Protein AF-A0A8T4WSN5-F1 (afdb_monomer_lite)

Sequence (117 aa):
MLKYRFDGLPEFVSRRARVMLLEIILEELNSFSEIAEVLGVSKWSVCKWFDPNMTHPSNSNTEKIINLAIKINRDKAKSLLLDEALEYLELVRFKFKQRSHRIPMRKVSENGGPGGI

Secondary structure (DSSP, 8-state):
--------GGGGS-HHHHHHHHHHHHHHH--HHHHHHHHTS-HHHHHHHH-TTSPPPPHHHHHHHHHHHHHH-HHHHHHHHHHHHHHHHHHHHHHHHHHTT----------------

Foldseek 3Di:
DPPDDDLPLLVLQDLVLLLVLVVLLCVQVVDLCVVCVQLVHDSVLSVQSNDPVGDHDDSSSSVSSLVSSCVRPVVSSVVSSVVSVVVVVVVVVVVVVVVVPDDPDDPPPPPDDDDDD

Radius of gyration: 24.24 Å; chains: 1; bounding box: 79×28×60 Å

pLDDT: mean 87.01, std 18.28, range [39.75, 98.5]

Structure (mmCIF, N/CA/C/O backbone):
data_AF-A0A8T4WSN5-F1
#
_entry.id   AF-A0A8T4WSN5-F1
#
loop_
_atom_site.group_PDB
_atom_site.id
_atom_site.type_symbol
_atom_site.label_atom_id
_atom_site.label_alt_id
_atom_site.label_comp_id
_atom_site.label_asym_id
_atom_site.label_entity_id
_atom_site.label_seq_id
_atom_site.pdbx_PDB_ins_code
_atom_site.Cartn_x
_atom_site.Cartn_y
_atom_site.Cartn_z
_atom_site.occupancy
_atom_site.B_iso_or_equiv
_atom_site.auth_seq_id
_atom_site.auth_comp_id
_atom_site.auth_asym_id
_atom_site.auth_atom_id
_atom_site.pdbx_PDB_model_num
ATOM 1 N N . MET A 1 1 ? 28.233 -15.732 2.376 1.00 47.59 1 MET A N 1
ATOM 2 C CA . MET A 1 1 ? 27.323 -15.470 1.240 1.00 47.59 1 MET A CA 1
ATOM 3 C C . MET A 1 1 ? 26.039 -14.889 1.818 1.00 47.59 1 MET A C 1
ATOM 5 O O . MET A 1 1 ? 25.340 -15.604 2.523 1.00 47.59 1 MET A O 1
ATOM 9 N N . LEU A 1 2 ? 25.788 -13.587 1.648 1.00 50.19 2 LEU A N 1
ATOM 10 C CA . LEU A 1 2 ? 24.534 -12.965 2.091 1.00 50.19 2 LEU A CA 1
ATOM 11 C C . LEU A 1 2 ? 23.397 -13.554 1.244 1.00 50.19 2 LEU A C 1
ATOM 13 O O . LEU A 1 2 ? 23.291 -13.253 0.058 1.00 50.19 2 LEU A O 1
ATOM 17 N N . LYS A 1 3 ? 22.588 -14.445 1.827 1.00 69.75 3 LYS A N 1
ATOM 18 C CA . LYS A 1 3 ? 21.317 -14.859 1.224 1.00 69.75 3 LYS A CA 1
ATOM 19 C C . LYS A 1 3 ? 20.360 -13.683 1.378 1.00 69.75 3 LYS A C 1
ATOM 21 O O . LYS A 1 3 ? 19.793 -13.493 2.450 1.00 69.75 3 LYS A O 1
ATOM 26 N N . TYR A 1 4 ? 20.231 -12.866 0.339 1.00 78.00 4 TYR A N 1
ATOM 27 C CA . TYR A 1 4 ? 19.167 -11.871 0.286 1.00 78.00 4 TYR A CA 1
ATOM 28 C C . TYR A 1 4 ? 17.823 -12.605 0.349 1.00 78.00 4 TYR A C 1
ATOM 30 O O . TYR A 1 4 ? 17.598 -13.567 -0.389 1.00 78.00 4 TYR A O 1
ATOM 38 N N . ARG A 1 5 ? 16.969 -12.202 1.292 1.00 81.81 5 ARG A N 1
ATOM 39 C CA . ARG A 1 5 ? 15.597 -12.698 1.400 1.00 81.81 5 ARG A CA 1
ATOM 40 C C . ARG A 1 5 ? 14.775 -12.001 0.322 1.00 81.81 5 ARG A C 1
ATOM 42 O O . ARG A 1 5 ? 14.804 -10.779 0.272 1.00 81.81 5 ARG A O 1
ATOM 49 N N . PHE A 1 6 ? 14.080 -12.786 -0.497 1.00 87.12 6 PHE A N 1
ATOM 50 C CA . PHE A 1 6 ? 13.100 -12.276 -1.446 1.00 87.12 6 PHE A CA 1
ATOM 51 C C . PHE A 1 6 ? 11.726 -12.215 -0.767 1.00 87.12 6 PHE A C 1
ATOM 53 O O . PHE A 1 6 ? 11.187 -13.251 -0.372 1.00 87.12 6 PHE A O 1
ATOM 60 N N . ASP A 1 7 ? 11.185 -11.012 -0.601 1.00 89.69 7 ASP A N 1
ATOM 61 C CA . ASP A 1 7 ? 9.911 -10.730 0.066 1.00 89.69 7 ASP A CA 1
ATOM 62 C C . ASP A 1 7 ? 8.701 -10.792 -0.885 1.00 89.69 7 ASP A C 1
ATOM 64 O O . ASP A 1 7 ? 7.573 -10.567 -0.452 1.00 89.69 7 ASP A O 1
ATOM 68 N N . GLY A 1 8 ? 8.902 -11.119 -2.166 1.00 94.12 8 GLY A N 1
ATOM 69 C CA . GLY A 1 8 ? 7.820 -11.290 -3.137 1.00 94.12 8 GLY A CA 1
ATOM 70 C C . GLY A 1 8 ? 7.377 -9.986 -3.802 1.00 94.12 8 GLY A C 1
ATOM 71 O O . GLY A 1 8 ? 8.182 -9.089 -4.050 1.00 94.12 8 GLY A O 1
ATOM 72 N N . LEU A 1 9 ? 6.079 -9.886 -4.109 1.00 94.69 9 LEU A N 1
ATOM 73 C CA . LEU A 1 9 ? 5.482 -8.724 -4.778 1.00 94.69 9 LEU A CA 1
ATOM 74 C C . LEU A 1 9 ? 5.822 -7.371 -4.114 1.00 94.69 9 LEU A C 1
ATOM 76 O O . LEU A 1 9 ? 6.135 -6.437 -4.856 1.00 94.69 9 LEU A O 1
ATOM 80 N N . PRO A 1 10 ? 5.843 -7.232 -2.770 1.00 96.38 10 PRO A N 1
ATOM 81 C CA . PRO A 1 10 ? 6.200 -5.982 -2.104 1.00 96.38 10 PRO A CA 1
ATOM 82 C C . PRO A 1 10 ? 7.527 -5.362 -2.545 1.00 96.38 10 PRO A C 1
ATOM 84 O O . PRO A 1 10 ? 7.651 -4.138 -2.502 1.00 96.38 10 PRO A O 1
ATOM 87 N N . GLU A 1 11 ? 8.509 -6.159 -2.982 1.00 94.69 11 GLU A N 1
ATOM 88 C CA . GLU A 1 11 ? 9.795 -5.634 -3.461 1.00 94.69 11 GLU A CA 1
ATOM 89 C C . GLU A 1 11 ? 9.668 -4.763 -4.710 1.00 94.69 11 GLU A C 1
ATOM 91 O O . GLU A 1 11 ? 10.491 -3.874 -4.925 1.00 94.69 11 GLU A O 1
ATOM 96 N N . PHE A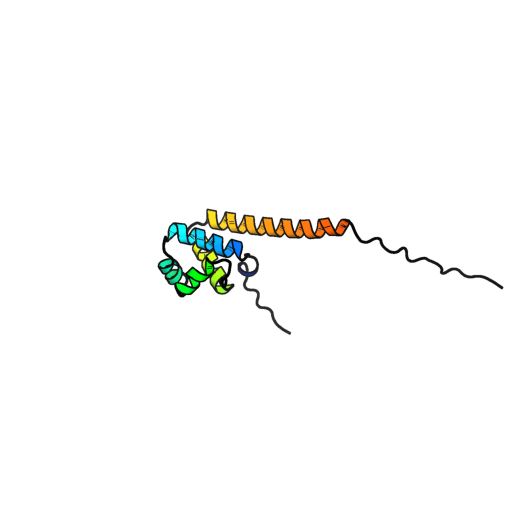 1 12 ? 8.627 -4.991 -5.510 1.00 94.19 12 PHE A N 1
ATOM 97 C CA . PHE A 1 12 ? 8.410 -4.304 -6.781 1.00 94.19 12 PHE A CA 1
ATOM 98 C C . PHE A 1 12 ? 7.390 -3.173 -6.690 1.00 94.19 12 PHE A C 1
ATOM 100 O O . PHE A 1 12 ? 7.254 -2.402 -7.634 1.00 94.19 12 PHE A O 1
ATOM 107 N N . VAL A 1 13 ? 6.682 -3.043 -5.566 1.00 95.50 13 VAL A N 1
ATOM 108 C CA . VAL A 1 13 ? 5.709 -1.964 -5.380 1.00 95.50 13 VAL A CA 1
ATOM 109 C C . VAL A 1 13 ? 6.440 -0.698 -4.948 1.00 95.50 13 VAL A C 1
ATOM 111 O O . VAL A 1 13 ? 7.002 -0.642 -3.844 1.00 95.50 13 VAL A O 1
ATOM 114 N N . SER A 1 14 ? 6.417 0.334 -5.799 1.00 94.94 14 SER A N 1
ATOM 115 C CA . SER A 1 14 ? 7.034 1.619 -5.473 1.00 94.94 14 SER A CA 1
ATOM 116 C C . SER A 1 14 ? 6.400 2.270 -4.249 1.00 94.94 14 SER A C 1
ATOM 118 O O . SER A 1 14 ? 5.273 1.982 -3.847 1.00 94.94 14 SER A O 1
ATOM 120 N N . ARG A 1 15 ? 7.125 3.224 -3.663 1.00 94.38 15 ARG A N 1
ATOM 121 C CA . ARG A 1 15 ? 6.626 4.033 -2.543 1.00 94.38 15 ARG A CA 1
ATOM 122 C C . ARG A 1 15 ? 5.304 4.726 -2.882 1.00 94.38 15 ARG A C 1
ATOM 124 O O . ARG A 1 15 ? 4.424 4.739 -2.032 1.00 94.38 15 ARG A O 1
ATOM 131 N N . ARG A 1 16 ? 5.150 5.232 -4.113 1.00 94.69 16 ARG A N 1
A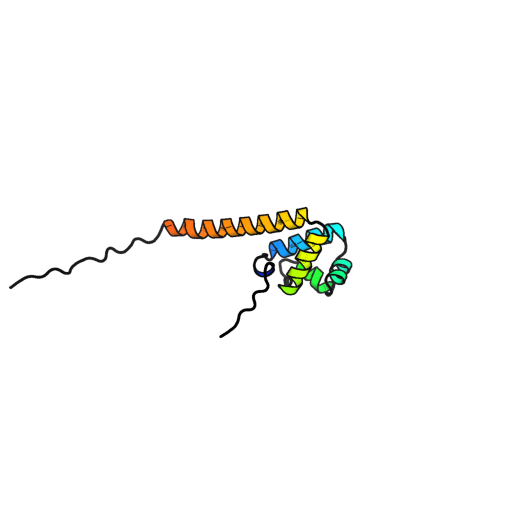TOM 132 C CA . ARG A 1 16 ? 3.914 5.872 -4.591 1.00 94.69 16 ARG A CA 1
ATOM 133 C C . ARG A 1 16 ? 2.756 4.874 -4.595 1.00 94.69 16 ARG A C 1
ATOM 135 O O . ARG A 1 16 ? 1.737 5.130 -3.964 1.00 94.69 16 ARG A O 1
ATOM 142 N N . ALA A 1 17 ? 2.940 3.714 -5.223 1.00 96.69 17 ALA A N 1
ATOM 143 C CA . ALA A 1 17 ? 1.907 2.683 -5.282 1.00 96.69 17 ALA A CA 1
ATOM 144 C C . ALA A 1 17 ? 1.509 2.154 -3.891 1.00 96.69 17 ALA A C 1
ATOM 146 O O . ALA A 1 17 ? 0.332 1.906 -3.646 1.00 96.69 17 ALA A O 1
ATOM 147 N N . ARG A 1 18 ? 2.454 2.047 -2.942 1.00 97.06 18 ARG A N 1
ATOM 148 C CA . ARG A 1 18 ? 2.148 1.673 -1.545 1.00 97.06 18 ARG A CA 1
ATOM 149 C C . ARG A 1 18 ? 1.174 2.649 -0.879 1.00 97.06 18 ARG A C 1
ATOM 151 O O . ARG A 1 18 ? 0.285 2.204 -0.160 1.00 97.06 18 ARG A O 1
ATOM 158 N N . VAL A 1 19 ? 1.342 3.953 -1.110 1.00 96.38 19 VAL A N 1
ATOM 159 C CA . VAL A 1 19 ? 0.439 4.984 -0.569 1.00 96.38 19 VAL A CA 1
ATOM 160 C C . VAL A 1 19 ? -0.918 4.924 -1.255 1.00 96.38 19 VAL A C 1
ATOM 162 O O . VAL A 1 19 ? -1.933 4.893 -0.575 1.00 96.38 19 VAL A O 1
ATOM 165 N N . MET A 1 20 ? -0.955 4.788 -2.576 1.00 97.56 20 MET A N 1
ATOM 166 C CA . MET A 1 20 ? -2.226 4.692 -3.295 1.00 97.56 20 MET A CA 1
ATOM 167 C C . MET A 1 20 ? -3.036 3.433 -2.924 1.00 97.56 20 MET A C 1
ATOM 169 O O . MET A 1 20 ? -4.262 3.466 -2.876 1.00 97.56 20 MET A O 1
ATOM 173 N N . LEU A 1 21 ? -2.379 2.316 -2.586 1.00 98.31 21 LEU A N 1
ATOM 174 C CA . LEU A 1 21 ? -3.068 1.157 -2.001 1.00 98.31 21 LEU A CA 1
ATOM 175 C C . LEU A 1 21 ? -3.686 1.482 -0.632 1.00 98.31 21 LEU A C 1
ATOM 177 O O . LEU A 1 21 ? -4.781 1.013 -0.333 1.00 98.31 21 LEU A O 1
ATOM 181 N N . LEU A 1 22 ? -3.007 2.282 0.197 1.00 97.81 22 LEU A N 1
ATOM 182 C CA . LEU A 1 22 ? -3.563 2.772 1.462 1.00 97.81 22 LEU A CA 1
ATOM 183 C C . LEU A 1 22 ? -4.729 3.742 1.240 1.00 97.81 22 LEU A C 1
ATOM 185 O O . LEU A 1 22 ? -5.669 3.717 2.027 1.00 97.81 22 LEU A O 1
ATOM 189 N N . GLU A 1 23 ? -4.702 4.551 0.182 1.00 97.75 23 GLU A N 1
ATOM 190 C CA . GLU A 1 23 ? -5.820 5.423 -0.202 1.00 97.75 23 GLU A CA 1
ATOM 191 C C . GLU A 1 23 ? -7.061 4.604 -0.572 1.00 97.75 23 GLU A C 1
ATOM 193 O O . GLU A 1 23 ? -8.134 4.887 -0.051 1.00 97.75 23 GLU A O 1
ATOM 198 N N . ILE A 1 24 ? -6.915 3.520 -1.347 1.00 98.06 24 ILE A N 1
ATOM 199 C CA . ILE A 1 24 ? -8.025 2.589 -1.640 1.00 98.06 24 ILE A CA 1
ATOM 200 C C . ILE A 1 24 ? -8.645 2.042 -0.346 1.00 98.06 24 ILE A C 1
ATOM 202 O O . ILE A 1 24 ? -9.863 1.934 -0.232 1.00 98.06 24 ILE A O 1
ATOM 206 N N . ILE A 1 25 ? -7.813 1.685 0.635 1.00 98.19 25 ILE A N 1
ATOM 207 C CA . ILE A 1 25 ? -8.284 1.177 1.931 1.00 98.19 25 ILE A CA 1
ATOM 208 C C . ILE A 1 25 ? -8.975 2.295 2.727 1.00 98.19 25 ILE A C 1
ATOM 210 O O . ILE A 1 25 ? -10.002 2.054 3.359 1.00 98.19 25 ILE A O 1
ATOM 214 N N . LEU A 1 26 ? -8.418 3.507 2.714 1.00 97.94 26 LEU A N 1
ATOM 215 C CA . LEU A 1 26 ? -8.962 4.661 3.425 1.00 97.94 26 LEU A CA 1
ATOM 216 C C . LEU A 1 26 ? -10.316 5.099 2.876 1.00 97.94 26 LEU A C 1
ATOM 218 O O . LEU A 1 26 ? -11.172 5.472 3.668 1.00 97.94 26 LEU A O 1
ATOM 222 N N . GLU A 1 27 ? -10.516 5.041 1.561 1.00 97.00 27 GLU A N 1
ATOM 223 C CA . GLU A 1 27 ? -11.806 5.340 0.931 1.00 97.00 27 GLU A CA 1
ATOM 224 C C . GLU A 1 27 ? -12.931 4.447 1.475 1.00 97.00 27 GLU A C 1
ATOM 226 O O . GLU A 1 27 ? -14.053 4.920 1.634 1.00 97.00 27 GLU A O 1
ATOM 231 N N . GLU A 1 28 ? -12.627 3.185 1.792 1.00 96.00 28 GLU A N 1
ATOM 232 C CA . GLU A 1 28 ? -13.612 2.236 2.318 1.00 96.00 28 GLU A CA 1
ATOM 233 C C . GLU A 1 28 ? -13.769 2.332 3.842 1.00 96.00 28 GLU A C 1
ATOM 235 O O . GLU A 1 28 ? -14.882 2.413 4.351 1.00 96.00 28 GLU A O 1
ATOM 240 N N . LEU A 1 29 ? -12.657 2.319 4.587 1.00 95.25 29 LEU A N 1
ATOM 241 C CA . LEU A 1 29 ? -12.691 2.276 6.057 1.00 95.25 29 LEU A CA 1
ATOM 242 C C . LEU A 1 29 ? -12.879 3.660 6.692 1.00 95.25 29 LEU A C 1
ATOM 244 O O . LEU A 1 29 ? -13.222 3.773 7.863 1.00 95.25 29 LEU A O 1
ATOM 248 N N . ASN A 1 30 ? -12.598 4.735 5.953 1.00 95.25 30 ASN A N 1
ATOM 249 C CA . ASN A 1 30 ? -12.738 6.129 6.381 1.00 95.25 30 ASN A CA 1
ATOM 250 C C . ASN A 1 30 ? -12.073 6.461 7.742 1.00 95.25 30 ASN A C 1
ATOM 252 O O . ASN A 1 30 ? -12.485 7.376 8.457 1.00 95.25 30 ASN A O 1
ATOM 256 N N . SER A 1 31 ? -11.043 5.700 8.141 1.00 96.69 31 SER A N 1
ATOM 257 C CA . SER A 1 31 ? -10.429 5.806 9.467 1.00 96.69 31 SER A CA 1
ATOM 258 C C . SER A 1 31 ? -9.001 5.260 9.505 1.00 96.69 31 SER A C 1
ATOM 260 O O . SER A 1 31 ? -8.758 4.065 9.343 1.00 96.69 31 SER A O 1
ATOM 262 N N . PHE A 1 32 ? -8.028 6.114 9.842 1.00 97.38 32 PHE A N 1
ATOM 263 C CA . PHE A 1 32 ? -6.650 5.666 10.104 1.00 97.38 32 PHE A CA 1
ATOM 264 C C . PHE A 1 32 ? -6.539 4.728 11.307 1.00 97.38 32 PHE A C 1
ATOM 266 O O . PHE A 1 32 ? -5.630 3.901 11.350 1.00 97.38 32 PHE A O 1
ATOM 273 N N . SER A 1 33 ? -7.428 4.869 12.295 1.00 97.81 33 SER A N 1
ATOM 274 C CA . SER A 1 33 ? -7.440 3.978 13.457 1.00 97.81 33 SER A CA 1
ATOM 275 C C . SER A 1 33 ? -7.847 2.563 13.045 1.00 97.81 33 SER A C 1
ATOM 277 O O . SER A 1 33 ? -7.209 1.605 13.467 1.00 97.81 33 SER A O 1
ATOM 279 N N . GLU A 1 34 ? -8.850 2.442 12.178 1.00 97.62 34 GLU A N 1
ATOM 280 C CA . GLU A 1 34 ? -9.349 1.150 11.706 1.00 97.62 34 GLU A CA 1
ATOM 281 C C . GLU A 1 34 ? -8.339 0.464 10.780 1.00 97.62 34 GLU A C 1
ATOM 283 O O . GLU A 1 34 ? -8.039 -0.715 10.946 1.00 97.62 34 GLU A O 1
ATOM 288 N N . ILE A 1 35 ? -7.692 1.225 9.888 1.00 97.81 35 ILE A N 1
ATOM 289 C CA . ILE A 1 35 ? -6.561 0.722 9.091 1.00 97.81 35 ILE A CA 1
ATOM 290 C C . ILE A 1 35 ? -5.462 0.157 9.998 1.00 97.81 35 ILE A C 1
ATOM 292 O O . ILE A 1 35 ? -4.924 -0.921 9.739 1.00 97.81 35 ILE A O 1
ATOM 296 N N . ALA A 1 36 ? -5.109 0.886 11.058 1.00 98.19 36 ALA A N 1
ATOM 297 C CA . ALA A 1 36 ? -4.066 0.473 11.987 1.00 98.19 36 ALA A CA 1
ATOM 298 C C . ALA A 1 36 ? -4.432 -0.825 12.719 1.00 98.19 36 ALA A C 1
ATOM 300 O O . ALA A 1 36 ? -3.591 -1.719 12.826 1.00 98.19 36 ALA A O 1
ATOM 301 N N . GLU A 1 37 ? -5.683 -0.943 13.162 1.00 97.94 37 GLU A N 1
ATOM 302 C CA . GLU A 1 37 ? -6.216 -2.139 13.811 1.00 97.94 37 GLU A CA 1
ATOM 303 C C . GLU A 1 37 ? -6.158 -3.356 12.882 1.00 97.94 37 GLU A C 1
ATOM 305 O O . GLU A 1 37 ? -5.543 -4.366 13.229 1.00 97.94 37 GLU A O 1
ATOM 310 N N . VAL A 1 38 ? -6.690 -3.237 11.662 1.00 97.12 38 VAL A N 1
ATOM 311 C CA . VAL A 1 38 ? -6.730 -4.344 10.692 1.00 97.12 38 VAL A CA 1
ATOM 312 C C . VAL A 1 38 ? -5.324 -4.779 10.261 1.00 97.12 38 VAL A C 1
ATOM 314 O O . VAL A 1 38 ? -5.064 -5.969 10.077 1.00 97.12 38 VAL A O 1
ATOM 317 N N . LEU A 1 39 ? -4.386 -3.838 10.116 1.00 97.31 39 LEU A N 1
ATOM 318 C CA . LEU A 1 39 ? -2.998 -4.144 9.747 1.00 97.31 39 LEU A CA 1
ATOM 319 C C . LEU A 1 39 ? -2.134 -4.597 10.943 1.00 97.31 39 LEU A C 1
ATOM 321 O O . LEU A 1 39 ? -1.013 -5.094 10.744 1.00 97.31 39 LEU A O 1
ATOM 325 N N . GLY A 1 40 ? -2.639 -4.454 12.173 1.00 97.62 40 GLY A N 1
ATOM 326 C CA . GLY A 1 40 ? -1.925 -4.769 13.409 1.00 97.62 40 GLY A CA 1
ATOM 327 C C . GLY A 1 40 ? -0.710 -3.866 13.635 1.00 97.62 40 GLY A C 1
ATOM 328 O O . GLY A 1 40 ? 0.380 -4.356 13.933 1.00 97.62 40 GLY A O 1
ATOM 329 N N . VAL A 1 41 ? -0.865 -2.558 13.419 1.00 97.75 41 VAL A N 1
ATOM 330 C CA . VAL A 1 41 ? 0.185 -1.539 13.587 1.00 97.75 41 VAL A CA 1
ATOM 331 C C . VAL A 1 41 ? -0.332 -0.345 14.388 1.00 97.75 41 VAL A C 1
ATOM 333 O O . VAL A 1 41 ? -1.512 -0.251 14.704 1.00 97.75 41 VAL A O 1
ATOM 336 N N . SER A 1 42 ? 0.546 0.600 14.733 1.00 98.06 42 SER A N 1
ATOM 337 C CA . SER A 1 42 ? 0.106 1.825 15.407 1.00 98.06 42 SER A CA 1
ATOM 338 C C . SER A 1 42 ? -0.569 2.796 14.431 1.00 98.06 42 SER A C 1
ATOM 340 O O . SER A 1 42 ? -0.120 2.950 13.292 1.00 98.06 42 SER A O 1
ATOM 342 N N . LYS A 1 43 ? -1.577 3.540 14.902 1.00 97.69 43 LYS A N 1
ATOM 343 C CA . LYS A 1 43 ? -2.183 4.653 14.146 1.00 97.69 43 LYS A CA 1
ATOM 344 C C . LYS A 1 43 ? -1.135 5.657 13.666 1.00 97.69 43 LYS A C 1
ATOM 346 O O . LYS A 1 43 ? -1.198 6.131 12.540 1.00 97.69 43 LYS A O 1
ATOM 351 N N . TRP A 1 44 ? -0.140 5.945 14.504 1.00 97.19 44 TRP A N 1
ATOM 352 C CA . TRP A 1 44 ? 0.960 6.842 14.157 1.00 97.19 44 TRP A CA 1
ATOM 353 C C . TRP A 1 44 ? 1.784 6.337 12.966 1.00 97.19 44 TRP A C 1
ATOM 355 O O . TRP A 1 44 ?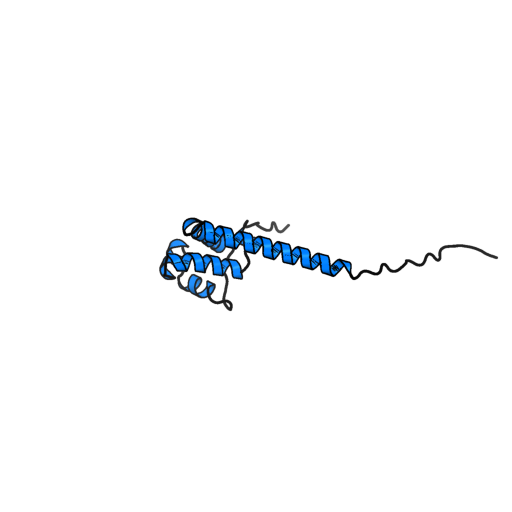 2.170 7.128 12.108 1.00 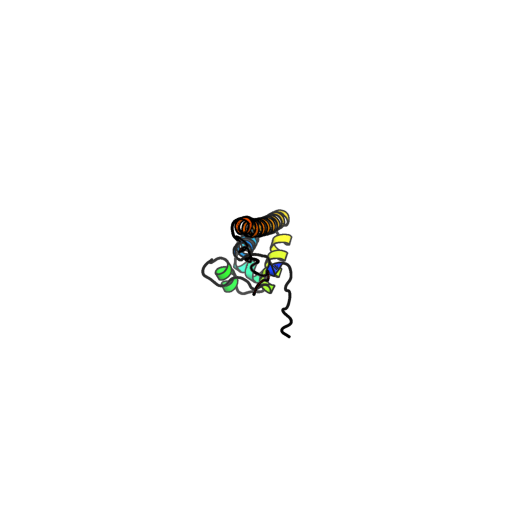97.19 44 TRP A O 1
ATOM 365 N N . SER A 1 45 ? 2.023 5.024 12.881 1.00 97.44 45 SER A N 1
ATOM 366 C CA . SER A 1 45 ? 2.669 4.408 11.717 1.00 97.44 45 SER A CA 1
ATOM 367 C C . SER A 1 45 ? 1.852 4.634 10.450 1.00 97.44 45 SER A C 1
ATOM 369 O O . SER A 1 45 ? 2.426 5.041 9.448 1.00 97.44 45 SER A O 1
ATOM 371 N N . VAL A 1 46 ? 0.531 4.437 10.515 1.00 97.31 46 VAL A N 1
ATOM 372 C CA . VAL A 1 46 ? -0.365 4.686 9.377 1.00 97.31 46 VAL A CA 1
ATOM 373 C C . VAL A 1 46 ? -0.307 6.152 8.959 1.00 97.31 46 VAL A C 1
ATOM 375 O O . VAL A 1 46 ? -0.035 6.418 7.796 1.00 97.31 46 VAL A O 1
ATOM 378 N N . CYS A 1 47 ? -0.447 7.103 9.892 1.00 96.69 47 CYS A N 1
ATOM 379 C CA . CYS A 1 47 ? -0.346 8.534 9.580 1.00 96.69 47 CYS A CA 1
ATOM 380 C C . CYS A 1 47 ? 0.970 8.880 8.866 1.00 96.69 47 CYS A C 1
ATOM 382 O O . CYS A 1 47 ? 0.964 9.611 7.881 1.00 96.69 47 CYS A O 1
ATOM 384 N N . LYS A 1 48 ? 2.097 8.325 9.332 1.00 96.75 48 LYS A N 1
ATOM 385 C CA . LYS A 1 48 ? 3.406 8.533 8.697 1.00 96.75 48 LYS A CA 1
ATOM 386 C C . LYS A 1 48 ? 3.477 7.995 7.273 1.00 96.75 48 LYS A C 1
ATOM 388 O O . LYS A 1 48 ? 4.201 8.560 6.470 1.00 96.75 48 LYS A O 1
ATOM 393 N N . TRP A 1 49 ? 2.768 6.916 6.954 1.00 97.19 49 TRP A N 1
ATOM 394 C CA . TRP A 1 49 ? 2.810 6.335 5.612 1.00 97.19 49 TRP A CA 1
ATOM 395 C C . TRP A 1 49 ? 2.136 7.211 4.556 1.00 97.19 49 TRP A C 1
ATOM 397 O O . TRP A 1 49 ? 2.518 7.113 3.395 1.00 97.19 49 TRP A O 1
ATOM 407 N N . PHE A 1 50 ? 1.193 8.071 4.949 1.00 95.50 50 PHE A N 1
ATOM 408 C CA . PHE A 1 50 ? 0.545 9.037 4.055 1.00 95.50 50 PHE A CA 1
ATOM 409 C C . PHE A 1 50 ? 1.361 10.323 3.843 1.00 95.50 50 PHE A C 1
ATOM 411 O O . PHE A 1 50 ? 1.064 11.081 2.924 1.00 95.50 50 PHE A O 1
ATOM 418 N N . ASP A 1 51 ? 2.393 10.581 4.652 1.00 93.19 51 ASP A N 1
ATOM 419 C CA . ASP A 1 51 ? 3.284 11.727 4.454 1.00 93.19 51 ASP A CA 1
ATOM 420 C C . ASP A 1 51 ? 4.460 11.331 3.536 1.00 93.19 51 ASP A C 1
ATOM 422 O O . ASP A 1 51 ? 5.275 10.478 3.909 1.00 93.19 51 ASP A O 1
ATOM 426 N N . PRO A 1 52 ? 4.603 11.947 2.345 1.00 88.56 52 PRO A N 1
ATOM 427 C CA . PRO A 1 52 ? 5.666 11.609 1.398 1.00 88.56 52 PRO A CA 1
ATOM 428 C C . PRO A 1 52 ? 7.080 11.902 1.923 1.00 88.56 52 PRO A C 1
ATOM 430 O O . PRO A 1 52 ? 8.047 11.363 1.382 1.00 88.56 52 PRO A O 1
ATOM 433 N N . ASN A 1 53 ? 7.221 12.727 2.965 1.00 91.19 53 ASN A N 1
ATOM 434 C CA . ASN A 1 53 ? 8.507 13.069 3.575 1.00 91.19 53 ASN A CA 1
ATOM 435 C C . ASN A 1 53 ? 8.897 12.127 4.728 1.00 91.19 53 ASN A C 1
ATOM 437 O O . ASN A 1 53 ? 9.977 12.268 5.306 1.00 91.19 53 ASN A O 1
ATOM 441 N N . MET A 1 54 ? 8.027 11.181 5.087 1.00 93.31 54 MET A N 1
ATOM 442 C CA . MET A 1 54 ? 8.191 10.295 6.238 1.00 93.31 54 MET A CA 1
ATOM 443 C C . MET A 1 54 ? 8.535 8.859 5.821 1.00 93.31 54 MET A C 1
ATOM 445 O O . MET A 1 54 ? 8.754 8.521 4.658 1.00 93.31 54 MET A O 1
ATOM 449 N N . THR A 1 55 ? 8.657 7.981 6.817 1.00 91.38 55 THR A N 1
ATOM 450 C CA . THR A 1 55 ? 8.948 6.559 6.618 1.00 91.38 55 THR A CA 1
ATOM 451 C C . THR A 1 55 ? 7.810 5.854 5.893 1.00 91.38 55 THR A C 1
ATOM 453 O O . THR A 1 55 ? 6.662 5.993 6.297 1.00 91.38 55 THR A O 1
ATOM 456 N N . HIS A 1 56 ? 8.137 5.004 4.923 1.00 91.31 56 HIS A N 1
ATOM 457 C CA . HIS A 1 56 ? 7.179 4.151 4.213 1.00 91.31 56 HIS A CA 1
ATOM 458 C C . HIS A 1 56 ? 6.977 2.797 4.918 1.00 91.31 56 HIS A C 1
ATOM 460 O O . HIS A 1 56 ? 7.833 2.387 5.714 1.00 91.31 56 HIS A O 1
ATOM 466 N N . PRO A 1 57 ? 5.883 2.065 4.629 1.00 95.50 57 PRO A N 1
ATOM 467 C CA . PRO A 1 57 ? 5.693 0.725 5.173 1.00 95.50 57 PRO A CA 1
ATOM 468 C C . PRO A 1 57 ? 6.809 -0.217 4.708 1.00 95.50 57 PRO A C 1
ATOM 470 O O . PRO A 1 57 ? 7.241 -0.173 3.555 1.00 95.50 57 PRO A O 1
ATOM 473 N N . SER A 1 58 ? 7.259 -1.100 5.605 1.00 95.50 58 SER A N 1
ATOM 474 C CA . SER A 1 58 ? 8.180 -2.195 5.273 1.00 95.50 58 SER A CA 1
ATOM 475 C C . SER A 1 58 ? 7.554 -3.156 4.258 1.00 95.50 58 SER A C 1
ATOM 477 O O . SER A 1 58 ? 6.343 -3.123 4.039 1.00 95.50 58 SER A O 1
ATOM 479 N N . ASN A 1 59 ? 8.344 -4.053 3.663 1.00 96.19 59 ASN A N 1
ATOM 480 C CA . ASN A 1 59 ? 7.810 -5.063 2.740 1.00 96.19 59 ASN A CA 1
ATOM 481 C C . ASN A 1 59 ? 6.759 -5.964 3.410 1.00 96.19 59 ASN A C 1
ATOM 483 O O . ASN A 1 59 ? 5.701 -6.186 2.838 1.00 96.19 59 ASN A O 1
ATOM 487 N N . SER A 1 60 ? 6.988 -6.379 4.661 1.00 96.25 60 SER A N 1
ATOM 488 C CA . SER A 1 60 ? 6.005 -7.149 5.442 1.00 96.25 60 SER A CA 1
ATOM 489 C C . SER A 1 60 ? 4.682 -6.393 5.637 1.00 96.25 60 SER A C 1
ATOM 491 O O . SER A 1 60 ? 3.606 -6.954 5.449 1.00 96.25 60 SER A O 1
ATOM 493 N N . ASN A 1 61 ? 4.733 -5.093 5.946 1.00 97.75 61 ASN A N 1
ATOM 494 C CA . ASN A 1 61 ? 3.511 -4.288 6.054 1.00 97.75 61 ASN A CA 1
ATOM 495 C C . ASN A 1 61 ? 2.874 -4.014 4.688 1.00 97.75 61 ASN A C 1
ATOM 497 O O . ASN A 1 61 ? 1.655 -3.970 4.581 1.00 97.75 61 ASN A O 1
ATOM 501 N N . THR A 1 62 ? 3.685 -3.872 3.644 1.00 98.19 62 THR A N 1
ATOM 502 C CA . THR A 1 62 ? 3.215 -3.694 2.267 1.00 98.19 62 THR A CA 1
ATOM 503 C C . THR A 1 62 ? 2.450 -4.923 1.785 1.00 98.19 62 THR A C 1
ATOM 505 O O . THR A 1 62 ? 1.395 -4.771 1.186 1.00 98.19 62 THR A O 1
ATOM 508 N N . GLU A 1 63 ? 2.906 -6.130 2.121 1.00 98.12 63 GLU A N 1
ATOM 509 C CA . GLU A 1 63 ? 2.175 -7.371 1.841 1.00 98.12 63 GLU A CA 1
ATOM 510 C C . GLU A 1 63 ? 0.778 -7.355 2.478 1.00 98.12 63 GLU A C 1
ATOM 512 O O . GLU A 1 63 ? -0.222 -7.656 1.827 1.00 98.12 63 GLU A O 1
ATOM 517 N N . LYS A 1 64 ? 0.673 -6.935 3.745 1.00 98.38 64 LYS A N 1
ATOM 518 C CA . LYS A 1 64 ? -0.628 -6.794 4.419 1.00 98.38 64 LYS A CA 1
ATOM 519 C C . LYS A 1 64 ? -1.520 -5.753 3.738 1.00 98.38 64 LYS A C 1
ATOM 521 O O . LYS A 1 64 ? -2.710 -5.998 3.573 1.00 98.38 64 LYS A O 1
ATOM 526 N N . ILE A 1 65 ? -0.946 -4.620 3.332 1.00 98.50 65 ILE A N 1
ATOM 527 C CA . ILE A 1 65 ? -1.652 -3.547 2.617 1.00 98.50 65 ILE A CA 1
ATOM 528 C C . ILE A 1 65 ? -2.200 -4.062 1.282 1.00 98.50 65 ILE A C 1
ATOM 530 O O . ILE A 1 65 ? -3.376 -3.864 1.003 1.00 98.50 65 ILE A O 1
ATOM 534 N N . ILE A 1 66 ? -1.389 -4.769 0.489 1.00 98.50 66 ILE A N 1
ATOM 535 C CA . ILE A 1 66 ? -1.820 -5.366 -0.784 1.00 98.50 66 ILE A CA 1
ATOM 536 C C . ILE A 1 66 ? -2.995 -6.317 -0.548 1.00 98.50 66 ILE A C 1
ATOM 538 O O . ILE A 1 66 ? -4.035 -6.189 -1.193 1.00 98.50 66 ILE A O 1
ATOM 542 N N . ASN A 1 67 ? -2.857 -7.239 0.406 1.00 98.38 67 ASN A N 1
ATOM 543 C CA . ASN A 1 67 ? -3.898 -8.217 0.708 1.00 98.38 67 ASN A CA 1
ATOM 544 C C . ASN A 1 67 ? -5.200 -7.553 1.183 1.00 98.38 67 ASN A C 1
ATOM 546 O O . ASN A 1 67 ? -6.286 -7.955 0.763 1.00 98.38 67 ASN A O 1
ATOM 550 N N . LEU A 1 68 ? -5.105 -6.510 2.012 1.00 98.38 68 LEU A N 1
ATOM 551 C CA . LEU A 1 68 ? -6.269 -5.759 2.476 1.00 98.38 68 LEU A CA 1
ATOM 552 C C . LEU A 1 68 ? -6.935 -4.973 1.338 1.00 98.38 68 LEU A C 1
ATOM 554 O O . LEU A 1 68 ? -8.152 -5.049 1.189 1.00 98.38 68 LEU A O 1
ATOM 558 N N . ALA A 1 69 ? -6.157 -4.287 0.498 1.00 98.44 69 ALA A N 1
ATOM 559 C CA . ALA A 1 69 ? -6.675 -3.555 -0.655 1.00 98.44 69 ALA A CA 1
ATOM 560 C C . ALA A 1 69 ? -7.376 -4.490 -1.654 1.00 98.44 69 ALA A C 1
ATOM 562 O O . ALA A 1 69 ? -8.459 -4.171 -2.133 1.00 98.44 69 ALA A O 1
ATOM 563 N N . ILE A 1 70 ? -6.816 -5.679 -1.915 1.00 98.44 70 ILE A N 1
ATOM 564 C CA . ILE A 1 70 ? -7.449 -6.707 -2.758 1.00 98.44 70 ILE A CA 1
ATOM 565 C C . ILE A 1 70 ? -8.771 -7.189 -2.149 1.00 98.44 70 ILE A C 1
ATOM 567 O O . ILE A 1 70 ? -9.731 -7.420 -2.884 1.00 98.44 70 ILE A O 1
ATOM 571 N N . LYS A 1 71 ? -8.824 -7.358 -0.822 1.00 98.12 71 LYS A N 1
ATOM 572 C CA . LYS A 1 71 ? -10.033 -7.796 -0.114 1.00 98.12 71 LYS A CA 1
ATOM 573 C C . LYS A 1 71 ? -11.140 -6.739 -0.157 1.00 98.12 71 LYS A C 1
ATOM 575 O O . LYS A 1 71 ? -12.297 -7.106 -0.323 1.00 98.12 71 LYS A O 1
ATOM 580 N N . ILE A 1 72 ? -10.783 -5.466 0.009 1.00 97.06 72 ILE A N 1
ATOM 581 C CA . ILE A 1 72 ? -11.713 -4.329 0.018 1.00 97.06 72 ILE A CA 1
ATOM 582 C C . ILE A 1 72 ? -12.190 -3.994 -1.396 1.00 97.06 72 ILE A C 1
ATOM 584 O O . ILE A 1 72 ? -13.387 -3.944 -1.657 1.00 97.06 72 ILE A O 1
ATOM 588 N N . ASN A 1 73 ? -11.259 -3.792 -2.329 1.00 97.88 73 ASN A N 1
ATOM 589 C CA . ASN A 1 73 ? -11.571 -3.401 -3.695 1.00 97.88 73 ASN A CA 1
ATOM 590 C C . ASN A 1 73 ? -10.584 -4.038 -4.677 1.00 97.88 73 ASN A C 1
ATOM 592 O O . ASN A 1 73 ? -9.588 -3.443 -5.103 1.00 97.88 73 ASN A O 1
ATOM 596 N N . ARG A 1 74 ? -10.894 -5.284 -5.046 1.00 98.06 74 ARG A N 1
ATOM 597 C CA . ARG A 1 74 ? -10.064 -6.110 -5.927 1.00 98.06 74 ARG A CA 1
ATOM 598 C C . ARG A 1 74 ? -9.741 -5.430 -7.251 1.00 98.06 74 ARG A C 1
ATOM 600 O O . ARG A 1 74 ? -8.603 -5.527 -7.705 1.00 98.06 74 ARG A O 1
ATOM 607 N N . ASP A 1 75 ? -10.717 -4.770 -7.865 1.00 98.25 75 ASP A N 1
ATOM 608 C CA . ASP A 1 75 ? -10.558 -4.205 -9.204 1.00 98.25 75 ASP A CA 1
ATOM 609 C C . ASP A 1 75 ? -9.667 -2.962 -9.191 1.00 98.25 75 ASP A C 1
ATOM 611 O O . ASP A 1 75 ? -8.735 -2.886 -9.995 1.00 98.25 75 ASP A O 1
ATOM 615 N N . LYS A 1 76 ? -9.859 -2.044 -8.230 1.00 98.12 76 LYS A N 1
ATOM 616 C CA . LYS A 1 76 ? -8.959 -0.890 -8.056 1.00 98.12 76 LYS A CA 1
ATOM 617 C C . LYS A 1 76 ? -7.535 -1.340 -7.732 1.00 98.12 76 LYS A C 1
ATOM 619 O O . LYS A 1 76 ? -6.591 -0.879 -8.371 1.00 98.12 76 LYS A O 1
ATOM 624 N N . ALA A 1 77 ? -7.374 -2.274 -6.790 1.00 98.31 77 ALA A N 1
ATOM 625 C CA . ALA A 1 77 ? -6.057 -2.787 -6.413 1.00 98.31 77 ALA A CA 1
ATOM 626 C C . ALA A 1 77 ? -5.356 -3.480 -7.594 1.00 98.31 77 ALA A C 1
ATOM 628 O O . ALA A 1 77 ? -4.167 -3.266 -7.826 1.00 98.31 77 ALA A O 1
ATOM 629 N N . LYS A 1 78 ? -6.097 -4.278 -8.377 1.00 98.44 78 LYS A N 1
ATOM 630 C CA . LYS A 1 78 ? -5.581 -4.936 -9.582 1.00 98.44 78 LYS A CA 1
ATOM 631 C C . LYS A 1 78 ? -5.141 -3.919 -10.631 1.00 98.44 78 LYS A C 1
ATOM 633 O O . LYS A 1 78 ? -4.033 -4.063 -11.139 1.00 98.44 78 LYS A O 1
ATOM 638 N N . SER A 1 79 ? -5.985 -2.938 -10.966 1.00 98.44 79 SER A N 1
ATOM 639 C CA . SER A 1 79 ? -5.640 -1.907 -11.956 1.00 98.44 79 SER A CA 1
ATOM 640 C C . SER A 1 79 ? -4.355 -1.201 -11.549 1.00 98.44 79 SER A C 1
ATOM 642 O O . SER A 1 79 ? -3.393 -1.196 -12.305 1.00 98.44 79 SER A O 1
ATOM 644 N N . LEU A 1 80 ? -4.295 -0.744 -10.298 1.00 98.19 80 LEU A N 1
ATOM 645 C CA . LEU A 1 80 ? -3.150 -0.023 -9.765 1.00 98.19 80 LEU A CA 1
ATOM 646 C C . LEU A 1 80 ? -1.842 -0.816 -9.855 1.00 98.19 80 LEU A C 1
ATOM 648 O O . LEU A 1 80 ? -0.822 -0.284 -10.285 1.00 98.19 80 LEU A O 1
ATOM 652 N N . LEU A 1 81 ? -1.853 -2.088 -9.447 1.00 98.12 81 LEU A N 1
ATOM 653 C CA . LEU A 1 81 ? -0.655 -2.931 -9.478 1.00 98.12 81 LEU A CA 1
ATOM 654 C C . LEU A 1 81 ? -0.208 -3.257 -10.911 1.00 98.12 81 LEU A C 1
ATOM 656 O O . LEU A 1 81 ? 0.989 -3.393 -11.161 1.00 98.12 81 LEU A O 1
ATOM 660 N N . LEU A 1 82 ? -1.150 -3.391 -11.850 1.00 98.19 82 LEU A N 1
ATOM 661 C CA . LEU A 1 82 ? -0.829 -3.597 -13.263 1.00 98.19 82 LEU A CA 1
ATOM 662 C C . LEU A 1 82 ? -0.257 -2.328 -13.898 1.00 98.19 82 LEU A C 1
ATOM 664 O O . LEU A 1 82 ? 0.753 -2.420 -14.594 1.00 98.19 82 LEU A O 1
ATOM 668 N N . ASP A 1 83 ? -0.849 -1.169 -13.619 1.00 97.12 83 ASP A N 1
ATOM 669 C CA . ASP A 1 83 ? -0.363 0.127 -14.098 1.00 97.12 83 ASP A CA 1
ATOM 670 C C . ASP A 1 83 ? 1.065 0.388 -13.597 1.00 97.12 83 ASP A C 1
ATOM 672 O O . ASP A 1 83 ? 1.939 0.771 -14.373 1.00 97.12 83 ASP A O 1
ATOM 676 N N . GLU A 1 84 ? 1.348 0.058 -12.334 1.00 95.75 84 GLU A N 1
ATOM 677 C CA . GLU A 1 84 ? 2.692 0.140 -11.753 1.00 95.75 84 GLU A CA 1
ATOM 678 C C . GLU A 1 84 ? 3.706 -0.765 -12.478 1.00 95.75 84 GLU A C 1
ATOM 680 O O . GLU A 1 84 ? 4.830 -0.354 -12.783 1.00 95.75 84 GLU A O 1
ATOM 685 N N . ALA A 1 85 ? 3.317 -2.005 -12.789 1.00 96.50 85 ALA A N 1
ATOM 686 C CA . ALA A 1 85 ? 4.173 -2.935 -13.520 1.00 96.50 85 ALA A CA 1
ATOM 687 C C . ALA A 1 85 ? 4.445 -2.458 -14.958 1.00 96.50 85 ALA A C 1
ATOM 689 O O . ALA A 1 85 ? 5.561 -2.617 -15.468 1.00 96.50 85 ALA A O 1
ATOM 690 N N . LEU A 1 86 ? 3.442 -1.862 -15.610 1.00 97.19 86 LEU A N 1
ATOM 691 C CA . LEU A 1 86 ? 3.580 -1.274 -16.939 1.00 97.19 86 LEU A CA 1
ATOM 692 C C . LEU A 1 86 ? 4.506 -0.055 -16.917 1.00 97.19 86 LEU A C 1
ATOM 694 O O . LEU A 1 86 ? 5.412 0.012 -17.748 1.00 97.19 86 LEU A O 1
ATOM 698 N N . GLU A 1 87 ? 4.362 0.843 -15.941 1.00 95.69 87 GLU A N 1
ATOM 699 C CA . GLU A 1 87 ? 5.243 2.005 -15.782 1.00 95.69 87 GLU A CA 1
ATOM 700 C C . GLU A 1 87 ? 6.704 1.569 -15.588 1.00 95.69 87 GLU A C 1
ATOM 702 O O . GLU A 1 87 ? 7.611 2.063 -16.266 1.00 95.69 87 GLU A O 1
ATOM 707 N N . TYR A 1 88 ? 6.950 0.563 -14.742 1.00 94.81 88 TYR A N 1
ATOM 708 C CA . TYR A 1 88 ? 8.290 -0.007 -14.594 1.00 94.81 88 TYR A CA 1
ATOM 709 C C . TYR A 1 88 ? 8.835 -0.558 -15.922 1.00 94.81 88 TYR A C 1
ATOM 711 O O . TYR A 1 88 ? 9.983 -0.287 -16.291 1.00 94.81 88 TYR A O 1
ATOM 719 N N . LEU A 1 89 ? 8.019 -1.303 -16.674 1.00 95.81 89 LEU A N 1
ATOM 720 C CA . LEU A 1 89 ? 8.417 -1.850 -17.970 1.00 95.81 89 LEU A CA 1
ATOM 721 C C . LEU A 1 89 ? 8.763 -0.743 -18.979 1.00 95.81 89 LEU A C 1
ATOM 723 O O . LEU A 1 89 ? 9.728 -0.875 -19.740 1.00 95.81 89 LEU A O 1
ATOM 727 N N . GLU A 1 90 ? 8.011 0.355 -18.988 1.00 95.94 90 GLU A N 1
ATOM 728 C CA . GLU A 1 90 ? 8.298 1.524 -19.820 1.00 95.94 90 GLU A CA 1
ATOM 729 C C . GLU A 1 90 ? 9.624 2.186 -19.445 1.00 95.94 90 GLU A C 1
ATOM 731 O O . GLU A 1 90 ? 10.443 2.459 -20.330 1.00 95.94 90 GLU A O 1
ATOM 736 N N . LEU A 1 91 ? 9.895 2.353 -18.148 1.00 94.19 91 LEU A N 1
ATOM 737 C CA . LEU A 1 91 ? 11.169 2.879 -17.657 1.00 94.19 91 LEU A CA 1
ATOM 738 C C . LEU A 1 91 ? 12.347 1.998 -18.084 1.00 94.19 91 LEU A C 1
ATOM 740 O O . LEU A 1 91 ? 13.362 2.511 -18.567 1.00 94.19 91 LEU A O 1
ATOM 744 N N . VAL A 1 92 ? 12.213 0.673 -17.974 1.00 94.50 92 VAL A N 1
ATOM 745 C CA . VAL A 1 92 ? 13.230 -0.279 -18.446 1.00 94.50 92 VAL A CA 1
ATOM 746 C C . VAL A 1 92 ? 13.466 -0.109 -19.947 1.00 94.50 92 VAL A C 1
ATOM 748 O O . VAL A 1 92 ? 14.606 0.090 -20.376 1.00 94.50 92 VAL A O 1
ATOM 751 N N . ARG A 1 93 ? 12.403 -0.113 -20.761 1.00 94.88 93 ARG A N 1
ATOM 752 C CA . ARG A 1 93 ? 12.498 0.077 -22.220 1.00 94.88 93 ARG A CA 1
ATOM 753 C C . ARG A 1 93 ? 13.191 1.390 -22.575 1.00 94.88 93 ARG A C 1
ATOM 755 O O . ARG A 1 93 ? 14.058 1.415 -23.451 1.00 94.88 93 ARG A O 1
ATOM 762 N N . PHE A 1 94 ? 12.842 2.474 -21.888 1.00 93.81 94 PHE A N 1
ATOM 763 C CA . PHE A 1 94 ? 13.434 3.788 -22.105 1.00 93.81 94 PHE A CA 1
ATOM 764 C C . PHE A 1 94 ? 14.939 3.800 -21.812 1.00 93.81 94 PHE A C 1
ATOM 766 O O . PHE A 1 94 ? 15.716 4.321 -22.616 1.00 93.81 94 PHE A O 1
ATOM 773 N N . LYS A 1 95 ? 15.381 3.156 -20.722 1.00 92.00 95 LYS A N 1
ATOM 774 C CA . LYS A 1 95 ? 16.811 3.046 -20.383 1.00 92.00 95 LYS A CA 1
ATOM 775 C C . LYS A 1 95 ? 17.632 2.359 -21.476 1.00 92.00 95 LYS A C 1
ATOM 777 O O . LYS A 1 95 ? 18.762 2.778 -21.728 1.00 92.00 95 LYS A O 1
ATOM 782 N N . PHE A 1 96 ? 17.083 1.346 -22.145 1.00 90.75 96 PHE A N 1
ATOM 783 C CA . PHE A 1 96 ? 17.781 0.662 -23.239 1.00 90.75 96 PHE A CA 1
ATOM 784 C C . PHE A 1 96 ? 17.718 1.422 -24.569 1.00 90.75 96 PHE A C 1
ATOM 786 O O . PHE A 1 96 ? 18.723 1.454 -25.276 1.00 90.75 96 PHE A O 1
ATOM 793 N N . LYS A 1 97 ? 16.615 2.120 -24.877 1.00 85.56 97 LYS A N 1
ATOM 794 C CA . LYS A 1 97 ? 16.520 2.983 -26.073 1.00 85.56 97 LYS A CA 1
ATOM 795 C C . LYS A 1 97 ? 17.562 4.111 -26.076 1.00 85.56 97 LYS A C 1
ATOM 797 O O . LYS A 1 97 ? 18.104 4.440 -27.127 1.00 85.56 97 LYS A O 1
ATOM 802 N N . GLN A 1 98 ? 17.891 4.677 -24.911 1.00 66.50 98 GLN A N 1
ATOM 803 C CA . GLN A 1 98 ? 18.916 5.726 -24.812 1.00 66.50 98 GLN A CA 1
ATOM 804 C C . GLN A 1 98 ? 20.347 5.225 -25.071 1.00 66.50 98 GLN A C 1
ATOM 806 O O . GLN A 1 98 ? 21.200 5.993 -25.514 1.00 66.50 98 GLN A O 1
ATOM 811 N N . ARG A 1 99 ? 20.633 3.940 -24.819 1.00 57.28 99 ARG A N 1
ATOM 812 C CA . ARG A 1 99 ? 21.976 3.361 -25.002 1.00 57.28 99 ARG A CA 1
ATOM 813 C C . ARG A 1 99 ? 22.305 3.014 -26.454 1.00 57.28 99 ARG A C 1
ATOM 815 O O . ARG A 1 99 ? 23.480 2.904 -26.785 1.00 57.28 99 ARG A O 1
ATOM 822 N N . SER A 1 100 ? 21.309 2.936 -27.336 1.00 54.47 100 SER A N 1
ATOM 823 C CA . SER A 1 100 ? 21.511 2.688 -28.770 1.00 54.47 100 SER A CA 1
ATOM 824 C C . SER A 1 100 ? 22.211 3.837 -29.517 1.00 54.47 100 SER A C 1
ATOM 826 O O . SER A 1 100 ? 22.545 3.668 -30.682 1.00 54.47 100 SER A O 1
ATOM 828 N N . HIS A 1 101 ? 22.452 4.991 -28.876 1.00 51.72 101 HIS A N 1
ATOM 829 C CA . HIS A 1 101 ? 23.046 6.174 -29.519 1.00 51.72 101 HIS A CA 1
ATOM 830 C C . HIS A 1 101 ? 24.501 6.492 -29.143 1.00 51.72 101 HIS A C 1
ATOM 832 O O . HIS A 1 101 ? 25.051 7.446 -29.691 1.00 51.72 101 HIS A O 1
ATOM 838 N N . ARG A 1 102 ? 25.172 5.739 -28.258 1.00 55.22 102 ARG A N 1
ATOM 839 C CA . ARG A 1 102 ? 26.604 5.971 -27.968 1.00 55.22 102 ARG A CA 1
ATOM 840 C C . ARG A 1 102 ? 27.337 4.717 -27.504 1.00 55.22 102 ARG A C 1
ATOM 842 O O . ARG A 1 102 ? 27.434 4.500 -26.304 1.00 55.22 102 ARG A O 1
ATOM 849 N N . ILE A 1 103 ? 27.952 3.998 -28.444 1.00 51.09 103 ILE A N 1
ATOM 850 C CA . ILE A 1 103 ? 29.359 3.569 -28.344 1.00 51.09 103 ILE A CA 1
ATOM 851 C C . ILE A 1 103 ? 29.926 3.578 -29.776 1.00 51.09 103 ILE A C 1
ATOM 853 O O . ILE A 1 103 ? 29.665 2.640 -30.528 1.00 51.09 103 ILE A O 1
ATOM 857 N N . PRO A 1 104 ? 30.694 4.600 -30.201 1.00 47.31 104 PRO A N 1
ATOM 858 C CA . PRO A 1 104 ? 31.585 4.411 -31.332 1.00 47.31 104 PRO A CA 1
ATOM 859 C C . PRO A 1 104 ? 32.621 3.384 -30.881 1.00 47.31 104 PRO A C 1
ATOM 861 O O . PRO A 1 104 ? 33.431 3.665 -29.993 1.00 47.31 104 PRO A O 1
ATOM 864 N N . MET A 1 105 ? 32.576 2.177 -31.445 1.00 48.47 105 MET A N 1
ATOM 865 C CA . MET A 1 105 ? 33.706 1.267 -31.331 1.00 48.47 105 MET A CA 1
ATOM 866 C C . MET A 1 105 ? 34.923 2.009 -31.879 1.00 48.47 105 MET A C 1
ATOM 868 O O . MET A 1 105 ? 34.937 2.410 -33.045 1.00 48.47 105 MET A O 1
ATOM 872 N N . ARG A 1 106 ? 35.935 2.239 -31.032 1.00 49.88 106 ARG A N 1
ATOM 873 C CA . ARG A 1 106 ? 37.257 2.618 -31.530 1.00 49.88 106 ARG A CA 1
ATOM 874 C C . ARG A 1 106 ? 37.638 1.537 -32.534 1.00 49.88 106 ARG A C 1
ATOM 876 O O . ARG A 1 106 ? 37.739 0.375 -32.147 1.00 49.88 106 ARG A O 1
ATOM 883 N N . LYS A 1 107 ? 37.819 1.912 -33.805 1.00 49.41 107 LYS A N 1
ATOM 884 C CA . LYS A 1 107 ? 38.531 1.057 -34.751 1.00 49.41 107 LYS A CA 1
ATOM 885 C C . LYS A 1 107 ? 39.873 0.762 -34.097 1.00 49.41 107 LYS A C 1
ATOM 887 O O . LYS A 1 107 ? 40.668 1.678 -33.891 1.00 49.41 107 LYS A O 1
ATOM 892 N N . VAL A 1 108 ? 40.072 -0.484 -33.689 1.00 53.91 108 VAL A N 1
ATOM 893 C CA . VAL A 1 108 ? 41.403 -0.984 -33.379 1.00 53.91 108 VAL A CA 1
ATOM 894 C C . VAL A 1 108 ? 42.154 -0.848 -34.694 1.00 53.91 108 VAL A C 1
ATOM 896 O O . VAL A 1 108 ? 41.793 -1.483 -35.680 1.00 53.91 108 VAL A O 1
ATOM 899 N N . SER A 1 109 ? 43.090 0.091 -34.759 1.00 49.94 109 SER A N 1
ATOM 900 C CA . SER A 1 109 ? 43.985 0.219 -35.898 1.00 49.94 109 SER A CA 1
ATOM 901 C C . SER A 1 109 ? 44.828 -1.047 -35.957 1.00 49.94 109 SER A C 1
ATOM 903 O O . SER A 1 109 ? 45.734 -1.231 -35.144 1.00 49.94 109 SER A O 1
ATOM 905 N N . GLU A 1 110 ? 44.494 -1.919 -36.904 1.00 48.88 110 GLU A N 1
ATOM 906 C CA . GLU A 1 110 ? 45.395 -2.922 -37.451 1.00 48.88 110 GLU A CA 1
ATOM 907 C C . GLU A 1 110 ? 46.596 -2.193 -38.059 1.00 48.88 110 GLU A C 1
ATOM 909 O O . GLU A 1 110 ? 46.578 -1.802 -39.217 1.00 48.88 110 GLU A O 1
ATOM 914 N N . ASN A 1 111 ? 47.640 -1.983 -37.263 1.00 48.50 111 ASN A N 1
ATOM 915 C CA . ASN A 1 111 ? 48.995 -1.832 -37.781 1.00 48.50 111 ASN A CA 1
ATOM 916 C C . ASN A 1 111 ? 49.820 -2.993 -37.228 1.00 48.50 111 ASN A C 1
ATOM 918 O O . ASN A 1 111 ? 50.698 -2.829 -36.385 1.00 48.50 111 ASN A O 1
ATOM 922 N N . GLY A 1 112 ? 49.461 -4.191 -37.683 1.00 48.16 112 GLY A N 1
ATOM 923 C CA . GLY A 1 112 ? 50.320 -5.363 -37.681 1.00 48.16 112 GLY A CA 1
ATOM 924 C C . GLY A 1 112 ? 50.536 -5.774 -39.132 1.00 48.16 112 GLY A C 1
ATOM 925 O O . GLY A 1 112 ? 49.630 -6.320 -39.751 1.00 48.16 112 GLY A O 1
ATOM 926 N N . GLY A 1 113 ? 51.714 -5.489 -39.682 1.00 41.69 113 GLY A N 1
ATOM 927 C CA . GLY A 1 113 ? 52.100 -5.931 -41.020 1.00 41.69 113 GLY A CA 1
ATOM 928 C C . GLY A 1 113 ? 53.581 -5.647 -41.305 1.00 41.69 113 GLY A C 1
ATOM 929 O O . GLY A 1 113 ? 53.988 -4.510 -41.090 1.00 41.69 113 GLY A O 1
ATOM 930 N N . PRO A 1 114 ? 54.397 -6.637 -41.722 1.00 59.84 114 PRO A N 1
ATOM 931 C CA . PRO A 1 114 ? 55.858 -6.618 -41.594 1.00 59.84 114 PRO A CA 1
ATOM 932 C C . PRO A 1 114 ? 56.606 -6.252 -42.893 1.00 59.84 114 PRO A C 1
ATOM 934 O O . PRO A 1 114 ? 56.070 -6.405 -43.987 1.00 59.84 114 PRO A O 1
ATOM 937 N N . GLY A 1 115 ? 57.890 -5.888 -42.763 1.00 39.75 115 GLY A N 1
ATOM 938 C CA . GLY A 1 115 ? 58.873 -5.807 -43.860 1.00 39.75 115 GLY A CA 1
ATOM 939 C C . GLY A 1 115 ? 59.334 -4.374 -44.173 1.00 39.75 115 GLY A C 1
ATOM 940 O O . GLY A 1 115 ? 58.519 -3.466 -44.220 1.00 39.75 115 GLY A O 1
ATOM 941 N N . GLY A 1 116 ? 60.614 -4.081 -44.393 1.00 41.03 116 GLY A N 1
ATOM 942 C CA . GLY A 1 116 ? 61.779 -4.947 -44.480 1.00 41.03 116 GLY A CA 1
ATOM 943 C C . GLY A 1 116 ? 63.077 -4.141 -44.628 1.00 41.03 116 GLY A C 1
ATOM 944 O O . GLY A 1 116 ? 63.029 -2.949 -44.914 1.00 41.03 116 GLY A O 1
ATOM 945 N N . ILE A 1 117 ? 64.168 -4.895 -44.446 1.00 45.88 117 ILE A N 1
ATOM 946 C CA . ILE A 1 117 ? 65.591 -4.673 -44.777 1.00 45.88 117 ILE A CA 1
ATOM 947 C C . ILE A 1 117 ? 66.271 -3.453 -44.149 1.00 45.88 117 ILE A C 1
ATOM 949 O O . ILE A 1 117 ? 66.091 -2.323 -44.645 1.00 45.88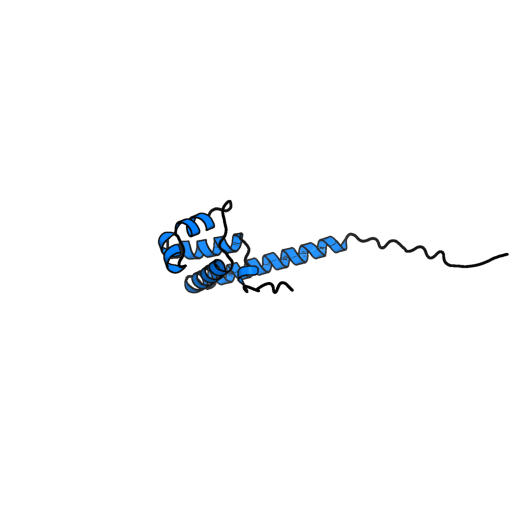 117 ILE A O 1
#

=== Feature glossary ===
The record interleaves many kinds of information about one protein. Here is each kind framed as the question it answers.

Q: Are the domains correctly placed relative to each other?
A: Predicted aligned error is AlphaFold's pairwise confidence. Unlike pLDDT (per-residue), PAE is per-residue-pair and captures whether two parts of the structure are correctly placed relative to each other. Units are ångströms of expected positional error.

Q: Which residues are in helices, strands, or loops?
A: Eight-state secondary structure (DSSP): H is the canonical α-helix, G the tighter 3₁₀-helix, I the wider π-helix; E/B are β-structure, T and S are turns and bends, and '-' is everything else. DSSP derives these from the pattern of main-chain N–H···O=C hydrogen bonds, not from the sequence.

Q: What if only a Cα trace is available?
A: P-SEA three-state annotation labels each residue as helix, strand, or coil based purely on the geometry of the Cα trace. It serves as a fallback when the full backbone (and thus DSSP) is unavailable.

Q: What are the backbone torsion angles?
A: φ (phi) and ψ (psi) are the two rotatable backbone dihedrals per residue: φ is the C(i-1)–N–Cα–C torsion, ψ is the N–Cα–C–N(i+1) torsion, both in degrees on (−180°, 180°]. α-helical residues cluster near (−60°, −45°); β-strand residues near (−120°, +130°). A Ramachandran plot is simply a scatter of (φ, ψ) for every residue.

Q: What known structures does this most resemble?
A: Structural nearest neighbors (via Foldseek easy-search vs the PDB). Reported per hit: target PDB id, E-value, and alignment TM-score. A TM-score above ~0.5 is the conventional threshold for 'same fold'.

Q: What family and function is it annotated with?
A: Database cross-references. InterPro integrates a dozen domain/family signature databases into unified entries with residue-range hits. GO terms attach function/process/location labels with evidence codes. CATH codes position the fold in a four-level structural taxonomy. Organism is the NCBI-taxonomy species name.

Q: Which residues are buried vs exposed?
A: Solvent accessibility: the surface area of each residue that a 1.4 Å water probe can touch, in Å². When only backbone atoms are present the absolute values are lower than full-atom SASA (side chains contribute most of the area) and are flagged as backbone-only.

Q: What do the diagnostic plots show?
A: Three diagnostic plots accompany the record. The Cα contact map visualizes the tertiary structure as a 2D adjacency matrix (8 Å cutoff, sequence-local contacts suppressed). The Ramachandran plot shows the distribution of backbone (φ, ψ) torsions, with points in the α and β basins reflecting secondary structure content. The PAE plot shows AlphaFold's inter-residue confidence as a color matrix.

Q: What is the amino-acid chain?
A: The amino-acid sequence is the protein's primary structure: the linear order of residues from the N-terminus to the C-terminus, written in one-letter code. Everything else here — the 3D coordinates, the secondary structure, the domain annotations — is ultimately a consequence of this string.

Q: What do the rendered images show?
A: The six renders are orthographic views along the three Cartesian axes in both directions. Representation (cartoon, sticks, or surface) and color scheme (sequence-rainbow or by-chain) vary across proteins so the training set covers all the common visualization conventions.

Q: Where is each backbone atom in 3D?
A: The mmCIF table is the protein's shape written out atom by atom. For each backbone N, Cα, C, and carbonyl O, it records an (x, y, z) coordinate triple in Å plus the residue type, chain letter, and residue number.

Q: How mobile is each atom in the crystal?
A: For experimental (PDB) structures, the B-factor (temperature factor) quantifies the positional spread of each atom in the crystal — a combination of thermal vibration and static disorder — in units of Å². High B-factors mark flexible loops or poorly resolved regions; low B-factors mark the rigid, well-ordered core.

Q: How big and how compact is the whole molecule?
A: Three whole-structure scalars: the radius of gyration (RMS distance of Cα from centroid, in Å), the count of Cα–Cα contacts (pairs closer than 8 Å and separated by more than four residues in sequence — i.e. tertiary, not local, contacts), and the bounding-box dimensions. Together they distinguish compact globular folds from extended fibres or disordered chains.

Q: What does the local fold look like, residue by residue?
A: A 3Di character summarizes, for each residue, the relative orientation of the Cα frame of its nearest spatial neighbor. Because it encodes fold topology rather than chemistry, 3Di alignments detect remote structural similarity that sequence alignment miss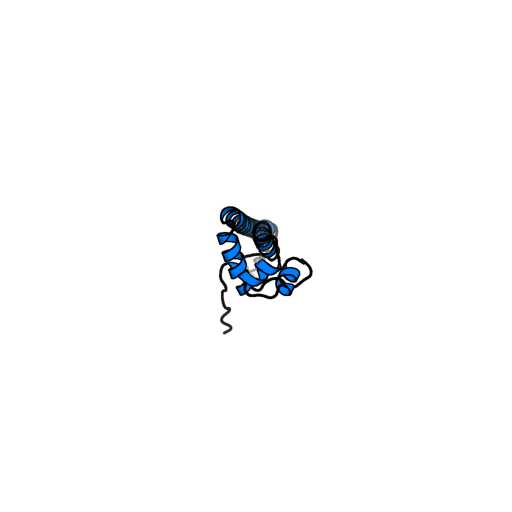es.

Q: How confident is the AlphaFold model at each residue?
A: For AlphaFold models, the B-factor field carries pLDDT — the model's own estimate of local accuracy on a 0–100 scale. Regions with pLDDT<50 should be treated as essentially unmodeled; they often correspond to intrinsically disordered segments.